Protein AF-A0A1R1JC62-F1 (afdb_monomer_lite)

Sequence (62 aa):
MTKQNFTVARVEGIECEPGKQQTIYRDAKAPGLGLRVTAAGARSYLFESRLFGKTAYTFFQR

Foldseek 3Di:
DDAAADDPVVLVPDAADPPDQKDWHHHPVDPQWIWIAGNVRDIWIWGWDADPNDIDIDTDDD

pLDDT: mean 88.83, std 8.62, range [52.78, 94.75]

Organism: NCBI:txid101571

Structure (mmCIF, N/CA/C/O backbone):
data_AF-A0A1R1JC62-F1
#
_entry.id   AF-A0A1R1JC62-F1
#
loop_
_atom_site.group_PDB
_atom_site.id
_atom_site.type_symbol
_atom_site.label_atom_id
_atom_site.label_alt_id
_atom_site.label_comp_id
_atom_site.label_asym_id
_atom_site.label_entity_id
_atom_site.label_seq_id
_atom_site.pdbx_PDB_ins_code
_atom_site.Cartn_x
_atom_site.Cartn_y
_atom_site.Cartn_z
_atom_site.occupancy
_atom_site.B_iso_or_equiv
_atom_site.auth_seq_id
_atom_site.auth_comp_id
_atom_site.auth_asym_id
_atom_site.auth_atom_id
_atom_site.pdbx_PDB_model_num
ATOM 1 N N . MET A 1 1 ? 11.874 3.590 5.695 1.00 52.78 1 MET A N 1
ATOM 2 C CA . MET A 1 1 ? 10.949 2.447 5.537 1.00 52.78 1 MET A CA 1
ATOM 3 C C . MET A 1 1 ? 11.500 1.522 4.466 1.00 52.78 1 MET A C 1
ATOM 5 O O . MET A 1 1 ? 11.623 1.938 3.321 1.00 52.78 1 MET A O 1
ATOM 9 N N . THR A 1 2 ? 11.894 0.306 4.836 1.00 59.50 2 THR A N 1
ATOM 10 C CA . THR A 1 2 ? 12.371 -0.710 3.887 1.00 59.50 2 THR A CA 1
ATOM 11 C C . THR A 1 2 ? 11.194 -1.179 3.034 1.00 59.50 2 THR A C 1
ATOM 13 O O . THR A 1 2 ? 10.165 -1.563 3.587 1.00 59.50 2 THR A O 1
ATOM 16 N N . LYS A 1 3 ? 11.312 -1.127 1.701 1.00 66.69 3 LYS A N 1
ATOM 17 C CA . LYS A 1 3 ? 10.299 -1.706 0.805 1.00 66.69 3 LYS A CA 1
ATOM 18 C C . LYS A 1 3 ? 10.211 -3.207 1.098 1.00 66.69 3 LYS A C 1
ATOM 20 O O . LYS A 1 3 ? 11.240 -3.878 1.128 1.00 66.69 3 LYS A O 1
ATOM 25 N N . GLN A 1 4 ? 9.009 -3.723 1.334 1.00 80.81 4 GLN A N 1
ATOM 26 C CA . GLN A 1 4 ? 8.774 -5.146 1.588 1.00 80.81 4 GLN A CA 1
ATOM 27 C C . GLN A 1 4 ? 7.880 -5.718 0.497 1.00 80.81 4 GLN A C 1
ATOM 29 O O . GLN A 1 4 ? 6.995 -5.031 -0.006 1.00 80.81 4 GLN A O 1
ATOM 34 N N . ASN A 1 5 ? 8.113 -6.976 0.136 1.00 88.94 5 ASN A N 1
ATOM 35 C CA . ASN A 1 5 ? 7.260 -7.660 -0.824 1.00 88.94 5 ASN A CA 1
ATOM 36 C C . ASN A 1 5 ? 5.897 -7.934 -0.189 1.00 88.94 5 ASN A C 1
ATOM 38 O O . ASN A 1 5 ? 5.800 -8.398 0.952 1.00 88.94 5 ASN A O 1
ATOM 42 N N . PHE A 1 6 ? 4.856 -7.714 -0.965 1.00 91.12 6 PHE A N 1
ATOM 43 C CA . PHE A 1 6 ? 3.503 -8.111 -0.686 1.00 91.12 6 PHE A CA 1
ATOM 44 C C . PHE A 1 6 ? 3.392 -9.615 -0.888 1.00 91.12 6 PHE A C 1
ATOM 46 O O . PHE A 1 6 ? 3.747 -10.183 -1.920 1.00 91.12 6 PHE A O 1
ATOM 53 N N . THR A 1 7 ? 2.887 -10.261 0.148 1.00 90.38 7 THR A N 1
ATOM 54 C CA . THR A 1 7 ? 2.365 -11.622 0.114 1.00 90.38 7 THR A CA 1
ATOM 55 C C . THR A 1 7 ? 0.955 -11.563 0.681 1.00 90.38 7 THR A C 1
ATOM 57 O O . THR A 1 7 ? 0.630 -10.602 1.380 1.00 90.38 7 THR A O 1
ATOM 60 N N . VAL A 1 8 ? 0.126 -12.573 0.409 1.00 88.75 8 VAL A N 1
ATOM 61 C CA . VAL A 1 8 ? -1.254 -12.636 0.930 1.00 88.75 8 VAL A CA 1
ATOM 62 C C . VAL A 1 8 ? -1.266 -12.414 2.446 1.00 88.75 8 VAL A C 1
ATOM 64 O O . VAL A 1 8 ? -1.833 -11.430 2.911 1.00 88.75 8 VAL A O 1
ATOM 67 N N . ALA A 1 9 ? -0.495 -13.216 3.188 1.00 90.19 9 ALA A N 1
ATOM 68 C CA . ALA A 1 9 ? -0.395 -13.107 4.643 1.00 90.19 9 ALA A CA 1
ATOM 69 C C . ALA A 1 9 ? 0.089 -11.725 5.122 1.00 90.19 9 ALA A C 1
ATOM 71 O O . ALA A 1 9 ? -0.351 -11.224 6.153 1.00 90.19 9 ALA A O 1
ATOM 72 N N . ARG A 1 10 ? 0.999 -11.079 4.380 1.00 89.56 10 ARG A N 1
ATOM 73 C CA . ARG A 1 10 ? 1.517 -9.761 4.765 1.00 89.56 10 ARG A CA 1
ATOM 74 C C . ARG A 1 10 ? 0.482 -8.674 4.518 1.00 89.56 10 ARG A C 1
ATOM 76 O O . ARG A 1 10 ? 0.268 -7.853 5.392 1.00 89.56 10 ARG A O 1
ATOM 83 N N . VAL A 1 11 ? -0.170 -8.693 3.358 1.00 90.62 11 VAL A N 1
ATOM 84 C CA . VAL A 1 11 ? -1.256 -7.765 3.012 1.00 90.62 11 VAL A CA 1
ATOM 85 C C . VAL A 1 11 ? -2.404 -7.869 4.014 1.00 90.62 11 VAL A C 1
ATOM 87 O O . VAL A 1 11 ? -2.940 -6.846 4.434 1.00 90.62 11 VAL A O 1
ATOM 90 N N . GLU A 1 12 ? -2.751 -9.085 4.432 1.00 90.06 12 GLU A N 1
ATOM 91 C CA . GLU A 1 12 ? -3.793 -9.327 5.429 1.00 90.06 12 GLU A CA 1
ATOM 92 C C . GLU A 1 12 ? -3.450 -8.755 6.808 1.00 90.06 12 GLU A C 1
ATOM 94 O O . GLU A 1 12 ? -4.350 -8.259 7.486 1.00 90.06 12 GLU A O 1
ATOM 99 N N . GLY A 1 13 ? -2.170 -8.776 7.191 1.00 90.31 13 GLY A N 1
ATOM 100 C CA . GLY A 1 13 ? -1.673 -8.240 8.461 1.00 90.31 13 GLY A CA 1
ATOM 101 C C . GLY A 1 13 ? -1.277 -6.760 8.439 1.00 90.31 13 GLY A C 1
ATOM 102 O O . GLY A 1 13 ? -0.821 -6.248 9.456 1.00 90.31 13 GLY A O 1
ATOM 103 N N . ILE A 1 14 ? -1.398 -6.063 7.304 1.00 91.81 14 ILE A N 1
ATOM 104 C CA . ILE A 1 14 ? -1.110 -4.627 7.245 1.00 91.81 14 ILE A CA 1
ATOM 105 C C . ILE A 1 14 ? -2.267 -3.838 7.868 1.00 91.81 14 ILE A C 1
ATOM 107 O O . ILE A 1 14 ? -3.440 -4.000 7.508 1.00 91.81 14 ILE A O 1
ATOM 111 N N . GLU A 1 15 ? -1.895 -2.909 8.742 1.00 92.88 15 GLU A N 1
ATOM 112 C CA . GLU A 1 15 ? -2.786 -1.962 9.403 1.00 92.88 15 GLU A CA 1
ATOM 113 C C . GLU A 1 15 ? -2.378 -0.522 9.085 1.00 92.88 15 GLU A C 1
ATOM 115 O O . GLU A 1 15 ? -1.293 -0.259 8.566 1.00 92.88 15 GLU A O 1
ATOM 120 N N . CYS A 1 16 ? -3.264 0.429 9.365 1.00 94.31 16 CYS A N 1
ATOM 121 C CA . CYS A 1 16 ? -2.907 1.839 9.293 1.00 94.31 16 CYS A CA 1
ATOM 122 C C . CYS A 1 16 ? -1.958 2.183 10.447 1.00 94.31 16 CYS A C 1
ATOM 124 O O . CYS A 1 16 ? -2.168 1.743 11.575 1.00 94.31 16 CYS A O 1
ATOM 126 N N . GLU A 1 17 ? -0.932 2.996 10.187 1.00 92.69 17 GLU A N 1
ATOM 127 C CA . GLU A 1 17 ? -0.056 3.457 11.265 1.00 92.69 17 GLU A CA 1
ATOM 128 C C . GLU A 1 17 ? -0.866 4.258 12.300 1.00 92.69 17 GLU A C 1
ATOM 130 O O . GLU A 1 17 ? -1.713 5.079 11.918 1.00 92.69 17 GLU A O 1
ATOM 135 N N . PRO A 1 18 ? -0.598 4.062 13.604 1.00 92.25 18 PRO A N 1
ATOM 136 C CA . PRO A 1 18 ? -1.333 4.737 14.663 1.00 92.25 18 PRO A CA 1
ATOM 137 C C . PRO A 1 18 ? -1.203 6.259 14.536 1.00 92.25 18 PRO A C 1
ATOM 139 O O . PRO A 1 18 ? -0.130 6.794 14.254 1.00 92.25 18 PRO A O 1
ATOM 142 N N . GLY A 1 19 ? -2.320 6.962 14.722 1.00 93.56 19 GLY A N 1
ATOM 143 C CA . GLY A 1 19 ? -2.393 8.420 14.591 1.00 93.56 19 GLY A CA 1
ATOM 144 C C . GLY A 1 19 ? -2.493 8.939 13.150 1.00 93.56 19 GLY A C 1
ATOM 145 O O . GLY A 1 19 ? -2.668 10.142 12.961 1.00 93.56 19 GLY A O 1
ATOM 146 N N . LYS A 1 20 ? -2.434 8.073 12.127 1.00 94.06 20 LYS A N 1
ATOM 147 C CA . LYS A 1 20 ? -2.699 8.454 10.730 1.00 94.06 20 LYS A CA 1
ATOM 148 C C . LYS A 1 20 ? -4.117 8.067 10.323 1.00 94.06 20 LYS A C 1
ATOM 150 O O . LYS A 1 20 ? -4.649 7.058 10.763 1.00 94.06 20 LYS A O 1
ATOM 155 N N . GLN A 1 21 ? -4.721 8.851 9.429 1.00 94.69 21 GLN A N 1
ATOM 156 C CA . GLN A 1 21 ? -6.016 8.503 8.822 1.00 94.69 21 GLN A CA 1
ATOM 157 C C . GLN A 1 21 ? -5.887 7.412 7.750 1.00 94.69 21 GLN A C 1
ATOM 159 O O . GLN A 1 21 ? -6.847 6.699 7.457 1.00 94.69 21 GLN A O 1
ATOM 164 N N . GLN A 1 22 ? -4.712 7.316 7.128 1.00 94.25 22 GLN A N 1
ATOM 165 C CA . GLN A 1 22 ? -4.382 6.318 6.120 1.00 94.25 22 GLN A CA 1
ATOM 166 C C . GLN A 1 22 ? -2.868 6.132 6.018 1.00 94.25 22 GLN A C 1
ATOM 168 O O . GLN A 1 22 ? -2.111 7.099 6.139 1.00 94.25 22 GLN A O 1
ATOM 173 N N . THR A 1 23 ? -2.450 4.913 5.696 1.00 94.50 23 THR A N 1
ATOM 174 C CA . THR A 1 23 ? -1.069 4.581 5.347 1.00 94.50 23 THR A CA 1
ATOM 175 C C . THR A 1 23 ? -1.025 3.933 3.970 1.00 94.50 23 THR A C 1
ATOM 177 O O . THR A 1 23 ? -1.900 3.149 3.600 1.00 94.50 23 THR A O 1
ATOM 180 N N . ILE A 1 24 ? 0.005 4.281 3.196 1.00 91.81 24 ILE A N 1
ATOM 181 C CA . ILE A 1 24 ? 0.297 3.673 1.899 1.00 91.81 24 ILE A CA 1
ATOM 182 C C . ILE A 1 24 ? 1.586 2.866 2.016 1.00 91.81 24 ILE A C 1
ATOM 184 O O . ILE A 1 24 ? 2.658 3.421 2.257 1.00 91.81 24 ILE A O 1
ATOM 188 N N . TYR A 1 25 ? 1.479 1.566 1.774 1.00 91.94 25 TYR A N 1
ATOM 189 C CA . TYR A 1 25 ? 2.604 0.643 1.682 1.00 91.94 25 TYR A CA 1
ATOM 190 C C . TYR A 1 25 ? 2.986 0.441 0.219 1.00 91.94 25 TYR A C 1
ATOM 192 O O . TYR A 1 25 ? 2.124 0.477 -0.661 1.00 91.94 25 TYR A O 1
ATOM 200 N N . ARG A 1 26 ? 4.278 0.228 -0.051 1.00 92.06 26 ARG A N 1
ATOM 201 C CA . ARG A 1 26 ? 4.811 -0.016 -1.399 1.00 92.06 26 ARG A CA 1
ATOM 202 C C . ARG A 1 26 ? 5.411 -1.400 -1.497 1.00 92.06 26 ARG A C 1
ATOM 204 O O . ARG A 1 26 ? 6.178 -1.789 -0.616 1.00 92.06 26 ARG A O 1
ATOM 211 N N . ASP A 1 27 ? 5.109 -2.073 -2.598 1.00 91.94 27 ASP A N 1
ATOM 212 C CA . ASP A 1 27 ? 5.742 -3.340 -2.915 1.00 91.94 27 ASP A CA 1
ATOM 213 C C . ASP A 1 27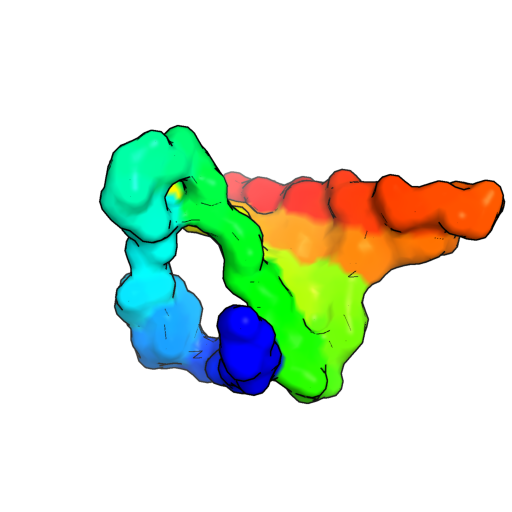 ? 7.203 -3.126 -3.345 1.00 91.94 27 ASP A C 1
ATOM 215 O O . ASP A 1 27 ? 7.546 -2.135 -3.999 1.00 91.94 27 ASP A O 1
ATOM 219 N N . ALA A 1 28 ? 8.091 -4.041 -2.956 1.00 89.75 28 ALA A N 1
ATOM 220 C CA . ALA A 1 28 ? 9.505 -3.956 -3.319 1.00 89.75 28 ALA A CA 1
ATOM 221 C C . ALA A 1 28 ? 9.837 -4.568 -4.689 1.00 89.75 28 ALA A C 1
ATOM 223 O O . ALA A 1 28 ? 10.808 -4.142 -5.310 1.00 89.75 28 ALA A O 1
ATOM 224 N N . LYS A 1 29 ? 9.066 -5.561 -5.151 1.00 90.69 29 LYS A N 1
ATOM 225 C CA . LYS A 1 29 ? 9.304 -6.314 -6.395 1.00 90.69 29 LYS A CA 1
ATOM 226 C C . LYS A 1 29 ? 8.468 -5.828 -7.579 1.00 90.69 29 LYS A C 1
ATOM 228 O O . LYS A 1 29 ? 8.850 -6.072 -8.718 1.00 90.69 29 LYS A O 1
ATOM 233 N N . ALA A 1 30 ? 7.371 -5.135 -7.320 1.00 89.38 30 ALA A N 1
ATOM 234 C CA . ALA A 1 30 ? 6.459 -4.551 -8.284 1.00 89.38 30 ALA A CA 1
ATOM 235 C C . ALA A 1 30 ? 6.494 -3.021 -8.133 1.00 89.38 30 ALA A C 1
ATOM 237 O O . ALA A 1 30 ? 5.689 -2.442 -7.396 1.00 89.38 30 ALA A O 1
ATOM 238 N N . PRO A 1 31 ? 7.440 -2.336 -8.805 1.00 88.00 31 PRO A N 1
ATOM 239 C CA . PRO A 1 31 ? 7.478 -0.883 -8.830 1.00 88.00 31 PRO A CA 1
ATOM 240 C C . PRO A 1 31 ? 6.124 -0.304 -9.242 1.00 88.00 31 PRO A C 1
ATOM 242 O O . PRO A 1 31 ? 5.503 -0.751 -10.201 1.00 88.00 31 PRO A O 1
ATOM 245 N N . GLY A 1 32 ? 5.671 0.699 -8.499 1.00 90.12 32 GLY A N 1
ATOM 246 C CA . GLY A 1 32 ? 4.386 1.350 -8.725 1.00 90.12 32 GLY A CA 1
ATOM 247 C C . GLY A 1 32 ? 3.217 0.719 -7.971 1.00 90.12 32 GLY A C 1
ATOM 248 O O . GLY A 1 32 ? 2.287 1.445 -7.634 1.00 90.12 32 GLY A O 1
ATOM 249 N N . LEU A 1 33 ? 3.279 -0.561 -7.593 1.00 93.12 33 LEU A N 1
ATOM 250 C CA . LEU A 1 33 ? 2.228 -1.190 -6.793 1.00 93.12 33 LEU A CA 1
ATOM 251 C C . LEU A 1 33 ? 2.266 -0.705 -5.336 1.00 93.12 33 LEU A C 1
ATOM 253 O O . LEU A 1 33 ? 3.322 -0.619 -4.696 1.00 93.12 33 LEU A O 1
ATOM 257 N N . GLY A 1 34 ? 1.087 -0.424 -4.789 1.00 93.44 34 GLY A N 1
ATOM 258 C CA . GLY A 1 34 ? 0.906 -0.113 -3.382 1.00 93.44 34 GLY A CA 1
ATOM 259 C C . GLY A 1 34 ? -0.427 -0.587 -2.817 1.00 93.44 34 GLY A C 1
ATOM 260 O O . GLY A 1 34 ? -1.354 -0.947 -3.543 1.00 93.44 34 GLY A O 1
ATOM 261 N N . LEU A 1 35 ? -0.504 -0.566 -1.490 1.00 93.50 35 LEU A N 1
ATOM 262 C CA . LEU A 1 35 ? -1.704 -0.861 -0.719 1.00 93.50 35 LEU A CA 1
ATOM 263 C C . LEU A 1 35 ? -1.994 0.326 0.192 1.00 93.50 35 LEU A C 1
ATOM 265 O O . LEU A 1 35 ? -1.152 0.714 1.003 1.00 93.50 35 LEU A O 1
ATOM 269 N N . ARG A 1 36 ? -3.191 0.888 0.061 1.00 93.62 36 ARG A N 1
ATOM 270 C CA . ARG A 1 36 ? -3.736 1.873 0.988 1.00 93.62 36 ARG A CA 1
ATOM 271 C C . ARG A 1 36 ? -4.531 1.145 2.063 1.00 93.62 36 ARG A C 1
ATOM 273 O O . ARG A 1 36 ? -5.417 0.363 1.724 1.00 93.62 36 ARG A O 1
ATOM 280 N N . VAL A 1 37 ? -4.268 1.467 3.325 1.00 94.38 37 VAL A N 1
ATOM 281 C CA . VAL A 1 37 ? -5.081 1.042 4.473 1.00 94.38 37 VAL A CA 1
ATOM 282 C C . VAL A 1 37 ? -5.514 2.278 5.251 1.00 94.38 37 VAL A C 1
ATOM 284 O O . VAL A 1 37 ? -4.684 3.134 5.550 1.00 94.38 37 VAL A O 1
ATOM 287 N N . THR A 1 38 ? -6.810 2.417 5.522 1.00 94.75 38 THR A N 1
ATOM 288 C CA . THR A 1 38 ? -7.353 3.530 6.316 1.00 94.75 38 THR A CA 1
ATOM 289 C C . THR A 1 38 ? -7.404 3.179 7.799 1.00 94.75 38 THR A C 1
ATOM 291 O O . THR A 1 38 ? -7.384 2.006 8.165 1.00 94.75 38 THR A O 1
ATOM 294 N N . ALA A 1 39 ? -7.533 4.189 8.659 1.00 94.44 39 ALA A N 1
ATOM 295 C CA . ALA A 1 39 ? -7.736 3.998 10.097 1.00 94.44 39 ALA A CA 1
ATOM 296 C C . ALA A 1 39 ? -8.989 3.162 10.423 1.00 94.44 39 ALA A C 1
ATOM 298 O O . ALA A 1 39 ? -9.024 2.475 11.434 1.00 94.44 39 ALA A O 1
ATOM 299 N N . ALA A 1 40 ? -9.997 3.180 9.543 1.00 92.50 40 ALA A N 1
ATOM 300 C CA . ALA A 1 40 ? -11.202 2.357 9.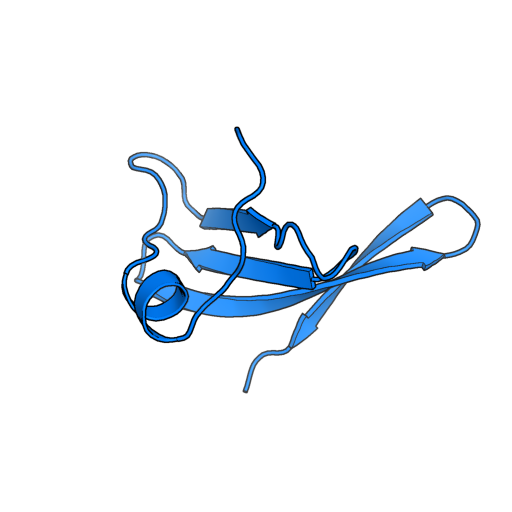653 1.00 92.50 40 ALA A CA 1
ATOM 301 C C . ALA A 1 40 ? -11.010 0.910 9.148 1.00 92.50 40 ALA A C 1
ATOM 303 O O . ALA A 1 40 ? -11.973 0.155 9.064 1.00 92.50 40 ALA A O 1
ATOM 304 N N . GLY A 1 41 ? -9.793 0.531 8.745 1.00 90.56 41 GLY A N 1
ATOM 305 C CA . GLY A 1 41 ? -9.476 -0.799 8.224 1.00 90.56 41 GLY A CA 1
ATOM 306 C C . GLY A 1 41 ? -9.835 -1.016 6.751 1.00 90.56 41 GLY A C 1
ATOM 307 O O . GLY A 1 41 ? -9.625 -2.110 6.232 1.00 90.56 41 GLY A O 1
ATOM 308 N N . ALA A 1 42 ? -10.333 0.003 6.039 1.00 92.19 42 ALA A N 1
ATOM 309 C CA . ALA A 1 42 ? -10.636 -0.121 4.614 1.00 92.19 42 ALA A CA 1
ATOM 310 C C . ALA A 1 42 ? -9.344 -0.244 3.796 1.00 92.19 42 ALA A C 1
ATOM 312 O O . ALA A 1 42 ? -8.383 0.501 4.014 1.00 92.19 42 ALA A O 1
ATOM 313 N N . ARG A 1 43 ? -9.337 -1.167 2.829 1.00 91.88 43 ARG A N 1
ATOM 314 C CA . ARG A 1 43 ? -8.164 -1.499 2.011 1.00 91.88 43 ARG A CA 1
ATOM 315 C C . ARG A 1 43 ? -8.437 -1.224 0.539 1.00 91.88 43 ARG A C 1
ATOM 317 O O . ARG A 1 43 ? -9.527 -1.490 0.039 1.00 91.88 43 ARG A O 1
ATOM 324 N N . SER A 1 44 ? -7.448 -0.690 -0.170 1.00 93.56 44 SER A N 1
ATOM 325 C CA . SER A 1 44 ? -7.529 -0.490 -1.622 1.00 93.56 44 SER A CA 1
ATOM 326 C C . SER A 1 44 ? -6.152 -0.634 -2.250 1.00 93.56 44 SER A C 1
ATOM 328 O O . SER A 1 44 ? -5.172 -0.091 -1.734 1.00 93.56 44 SER A O 1
ATOM 330 N N . TYR A 1 45 ? -6.076 -1.332 -3.378 1.00 92.81 45 TYR A N 1
ATOM 331 C CA . TYR A 1 45 ? -4.844 -1.382 -4.154 1.00 92.81 45 TYR A CA 1
ATOM 332 C C . TYR A 1 45 ? -4.676 -0.089 -4.938 1.00 92.81 45 TYR A C 1
ATOM 334 O O . TYR A 1 45 ? -5.653 0.528 -5.362 1.00 92.81 45 TYR A O 1
ATOM 342 N N . LEU A 1 46 ? -3.432 0.331 -5.131 1.00 92.62 46 LEU A N 1
ATOM 343 C CA . LEU A 1 46 ? -3.117 1.478 -5.963 1.00 92.62 46 LEU A CA 1
ATOM 344 C C . LEU A 1 46 ? -1.935 1.185 -6.874 1.00 92.62 46 LEU A C 1
ATOM 346 O O . LEU A 1 46 ? -1.022 0.449 -6.498 1.00 92.62 46 LEU A O 1
ATOM 350 N N . PHE A 1 47 ? -1.953 1.795 -8.054 1.00 92.38 47 PHE A N 1
ATOM 351 C CA . PHE A 1 47 ? -0.798 1.867 -8.936 1.00 92.38 47 PHE A CA 1
ATOM 352 C C . PHE A 1 47 ? -0.350 3.314 -9.092 1.00 92.38 47 PHE A C 1
ATOM 354 O O . PHE A 1 47 ? -1.135 4.207 -9.417 1.00 92.38 47 PHE A O 1
ATOM 361 N N . GLU A 1 48 ? 0.938 3.530 -8.866 1.00 91.56 48 GLU A N 1
ATOM 362 C CA . GLU A 1 48 ? 1.636 4.742 -9.245 1.00 91.56 48 GLU A CA 1
ATOM 363 C C . GLU A 1 48 ? 2.062 4.648 -10.705 1.00 91.56 48 GLU A C 1
ATOM 365 O O . GLU A 1 48 ? 2.700 3.685 -11.128 1.00 91.56 48 GLU A O 1
ATOM 370 N N . SER A 1 49 ? 1.743 5.690 -11.454 1.00 89.94 49 SER A N 1
ATOM 371 C CA . SER A 1 49 ? 2.176 5.879 -12.830 1.00 89.94 49 SER A CA 1
ATOM 372 C C . SER A 1 49 ? 2.772 7.273 -12.994 1.00 89.94 49 SER A C 1
ATOM 374 O O . SER A 1 49 ? 2.579 8.159 -12.156 1.00 89.94 49 SER A O 1
ATOM 376 N N . ARG A 1 50 ? 3.520 7.475 -14.080 1.00 89.56 50 ARG A N 1
ATOM 377 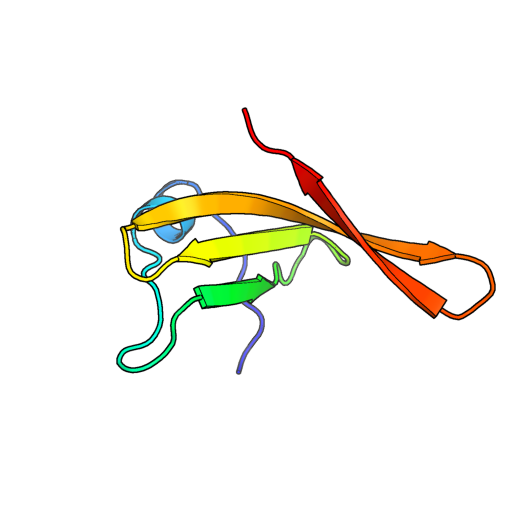C CA . ARG A 1 50 ? 3.961 8.806 -14.498 1.00 89.56 50 ARG A CA 1
ATOM 378 C C . ARG A 1 50 ? 3.120 9.266 -15.674 1.00 89.56 50 ARG A C 1
ATOM 380 O O . ARG A 1 50 ? 3.062 8.584 -16.691 1.00 89.56 50 ARG A O 1
ATOM 387 N N . LEU A 1 51 ? 2.535 10.448 -15.543 1.00 89.50 51 LEU A N 1
ATOM 388 C CA . LEU A 1 51 ? 1.774 11.111 -16.591 1.00 89.50 51 LEU A CA 1
ATOM 389 C C . LEU A 1 51 ? 2.356 12.511 -16.798 1.00 89.50 51 LEU A C 1
ATOM 391 O O . LEU A 1 51 ? 2.353 13.327 -15.880 1.00 89.50 51 LEU A O 1
ATOM 395 N N . PHE A 1 52 ? 2.913 12.772 -17.984 1.00 92.69 52 PHE A N 1
ATOM 396 C CA . PHE A 1 52 ? 3.579 14.045 -18.316 1.00 92.69 52 PHE A CA 1
ATOM 397 C C . PHE A 1 52 ? 4.631 14.484 -17.278 1.00 92.69 52 PHE A C 1
ATOM 399 O O . PHE A 1 52 ? 4.682 15.640 -16.865 1.00 92.69 52 PHE A O 1
ATOM 406 N N . GLY A 1 53 ? 5.439 13.538 -16.789 1.00 90.50 53 GLY A N 1
ATOM 407 C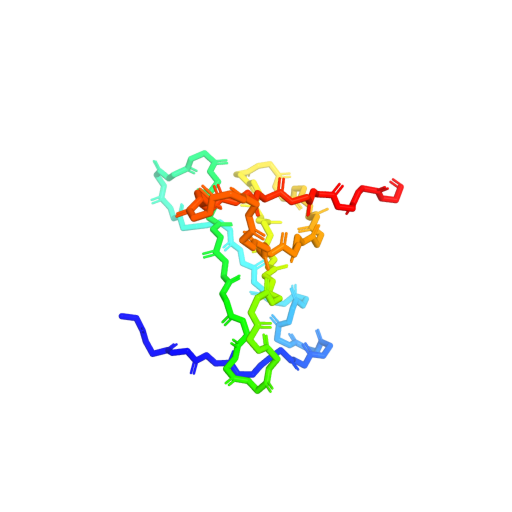 CA . GLY A 1 53 ? 6.461 13.799 -15.767 1.00 90.50 53 GLY A CA 1
ATOM 408 C C . GLY A 1 53 ? 5.923 13.993 -14.343 1.00 90.50 53 GLY A C 1
ATOM 409 O O . GLY A 1 53 ? 6.717 14.134 -13.417 1.00 90.50 53 GLY A O 1
ATOM 410 N N . LYS A 1 54 ? 4.602 13.950 -14.139 1.00 90.12 54 LYS A N 1
ATOM 411 C CA . LYS A 1 54 ? 3.961 14.017 -12.821 1.00 90.12 54 LYS A CA 1
ATOM 412 C C . LYS A 1 54 ? 3.621 12.621 -12.317 1.00 90.12 54 LYS A C 1
ATOM 414 O O . LYS A 1 54 ? 3.249 11.744 -13.095 1.00 90.12 54 LYS A O 1
ATOM 419 N N . THR A 1 55 ? 3.722 12.421 -11.009 1.00 90.88 55 THR A N 1
ATOM 420 C CA . THR A 1 55 ? 3.289 11.182 -10.359 1.00 90.88 55 THR A CA 1
ATOM 421 C C . THR A 1 55 ? 1.772 11.183 -10.196 1.00 90.88 55 THR A C 1
ATOM 423 O O . THR A 1 55 ? 1.216 12.110 -9.609 1.00 90.88 55 THR A O 1
ATOM 426 N N . ALA A 1 56 ? 1.113 10.140 -10.693 1.00 89.44 56 ALA A N 1
ATOM 427 C CA . ALA A 1 56 ? -0.324 9.930 -10.575 1.00 89.44 56 ALA A CA 1
ATOM 428 C C . ALA A 1 56 ? -0.612 8.603 -9.861 1.00 89.44 56 ALA A C 1
ATOM 430 O O . ALA A 1 56 ? 0.030 7.590 -10.139 1.00 89.44 56 ALA A O 1
ATOM 431 N N . TYR A 1 57 ? -1.597 8.607 -8.961 1.00 89.06 57 TYR A N 1
ATOM 432 C CA . TYR A 1 57 ? -2.056 7.419 -8.240 1.00 89.06 57 TYR A CA 1
ATOM 433 C C . TYR A 1 57 ? -3.442 7.023 -8.721 1.00 89.06 57 TYR A C 1
ATOM 435 O O . TYR A 1 57 ? -4.381 7.807 -8.614 1.00 89.06 57 TYR A O 1
ATOM 443 N N . THR A 1 58 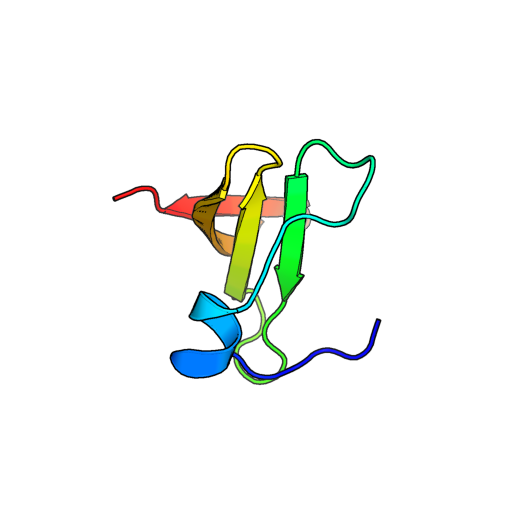? -3.568 5.795 -9.214 1.00 89.31 58 THR A N 1
ATOM 444 C CA . THR A 1 58 ? -4.863 5.201 -9.555 1.00 89.31 58 THR A CA 1
ATOM 445 C C . THR A 1 58 ? -5.230 4.202 -8.475 1.00 89.31 58 THR A C 1
ATOM 447 O O . THR A 1 58 ? -4.459 3.281 -8.211 1.00 89.31 58 THR A O 1
ATOM 450 N N . PHE A 1 59 ? -6.383 4.393 -7.838 1.00 86.38 59 PHE A N 1
ATOM 451 C CA . PHE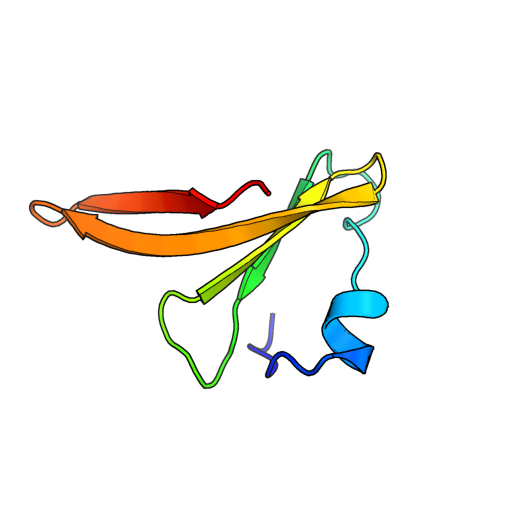 A 1 59 ? -6.889 3.496 -6.803 1.00 86.38 59 PHE A CA 1
ATOM 452 C C . PHE A 1 59 ? -7.890 2.523 -7.414 1.00 86.38 59 PHE A C 1
ATOM 454 O O . PHE A 1 59 ? -8.860 2.935 -8.042 1.00 86.38 59 PHE A O 1
ATOM 461 N N . PHE A 1 60 ? -7.664 1.238 -7.181 1.00 82.81 60 PHE A N 1
ATOM 462 C CA . PHE A 1 60 ? -8.597 0.175 -7.507 1.00 82.81 60 PHE A CA 1
ATOM 463 C C . PHE A 1 60 ? -9.362 -0.163 -6.233 1.00 82.81 60 PHE A C 1
ATOM 465 O O . PHE A 1 60 ? -8.823 -0.757 -5.293 1.00 82.81 60 PHE A O 1
ATOM 472 N N . GLN A 1 61 ? -10.610 0.286 -6.188 1.00 71.69 61 GLN A N 1
ATOM 473 C CA . GLN A 1 61 ? -11.582 -0.167 -5.205 1.00 71.69 61 GLN A CA 1
ATOM 474 C C . GLN A 1 61 ? -12.420 -1.246 -5.877 1.00 71.69 61 GLN A C 1
ATOM 476 O O . GLN A 1 61 ? -12.817 -1.086 -7.032 1.00 71.69 61 GLN A O 1
ATOM 481 N N . ARG A 1 62 ? -12.576 -2.374 -5.189 1.00 58.00 62 ARG A N 1
ATOM 482 C CA . ARG A 1 62 ? -13.503 -3.416 -5.610 1.00 58.00 62 ARG A CA 1
ATOM 483 C C . ARG A 1 62 ? -14.916 -3.028 -5.194 1.00 58.00 62 ARG A C 1
ATOM 485 O O . ARG A 1 62 ? -15.027 -2.381 -4.129 1.00 58.00 62 ARG A O 1
#

Secondary structure (DSSP, 8-state):
---B---HHHHHT--PPTT-SEEEEEBSSSTTEEEEEETT--EEEEEEEEETTEEEEEEE--

Radius of gyration: 11.94 Å; chains: 1; bounding box: 26×27×33 Å